Protein AF-A0AAW9EFD4-F1 (afdb_monomer_lite)

Structure (mmCIF, N/CA/C/O backbone):
data_AF-A0AAW9EFD4-F1
#
_entry.id   AF-A0AAW9EFD4-F1
#
loop_
_atom_site.group_PDB
_atom_site.id
_atom_site.type_symbol
_atom_site.label_atom_id
_atom_site.label_alt_id
_atom_site.label_comp_id
_atom_site.label_asym_id
_atom_site.label_entity_id
_atom_site.label_seq_id
_atom_site.pdbx_PDB_ins_code
_atom_site.Cartn_x
_atom_site.Cartn_y
_atom_site.Cartn_z
_atom_site.occupancy
_atom_site.B_iso_or_equiv
_atom_site.auth_seq_id
_atom_site.auth_comp_id
_atom_site.auth_asym_id
_atom_site.auth_atom_id
_atom_site.pdbx_PDB_model_num
ATOM 1 N N . LEU A 1 1 ? 30.533 7.485 -5.839 1.00 60.38 1 LEU A N 1
ATOM 2 C CA . LEU A 1 1 ? 29.450 7.489 -6.847 1.00 60.38 1 LEU A CA 1
ATOM 3 C C . LEU A 1 1 ? 28.938 6.074 -7.145 1.00 60.38 1 LEU A C 1
ATOM 5 O O . LEU A 1 1 ? 27.748 5.855 -6.997 1.00 60.38 1 LEU A O 1
ATOM 9 N N . TRP A 1 2 ? 29.806 5.096 -7.444 1.00 60.66 2 TRP A N 1
ATOM 10 C CA . TRP A 1 2 ? 29.409 3.694 -7.699 1.00 60.66 2 TRP A CA 1
ATOM 11 C C . TRP A 1 2 ? 28.636 3.023 -6.544 1.00 60.66 2 TRP A C 1
ATOM 13 O O . TRP A 1 2 ? 27.527 2.541 -6.738 1.00 60.66 2 TRP A O 1
ATOM 23 N N . ALA A 1 3 ? 29.136 3.122 -5.307 1.00 61.53 3 ALA A N 1
ATOM 24 C CA . ALA A 1 3 ? 28.468 2.551 -4.129 1.00 61.53 3 ALA A CA 1
ATOM 25 C C . ALA A 1 3 ? 27.069 3.144 -3.829 1.00 61.53 3 ALA A C 1
ATOM 27 O O . ALA A 1 3 ? 26.248 2.499 -3.183 1.00 61.53 3 ALA A O 1
ATOM 28 N N . GLN A 1 4 ? 26.775 4.370 -4.287 1.00 59.78 4 GLN A N 1
ATOM 29 C CA . GLN A 1 4 ? 25.441 4.974 -4.143 1.00 59.78 4 GLN A CA 1
ATOM 30 C C . GLN A 1 4 ? 24.451 4.424 -5.180 1.00 59.78 4 GLN A C 1
ATOM 32 O O . GLN A 1 4 ? 23.267 4.307 -4.873 1.00 59.78 4 GLN A O 1
ATOM 37 N N . LEU A 1 5 ? 24.931 4.057 -6.374 1.00 67.06 5 LEU A N 1
ATOM 38 C CA . LEU A 1 5 ? 24.120 3.442 -7.427 1.00 67.06 5 LEU A CA 1
ATOM 39 C C . LEU A 1 5 ? 23.748 1.996 -7.064 1.00 67.06 5 LEU A C 1
ATOM 41 O O . LEU A 1 5 ? 22.573 1.646 -7.113 1.00 67.06 5 LEU A O 1
ATOM 45 N N . GLU A 1 6 ? 24.702 1.201 -6.572 1.00 67.56 6 GLU A N 1
ATOM 46 C CA . GLU A 1 6 ? 24.430 -0.164 -6.082 1.00 67.56 6 GLU A CA 1
ATOM 47 C C . GLU A 1 6 ? 23.468 -0.167 -4.880 1.00 67.56 6 GLU A C 1
ATOM 49 O O . GLU A 1 6 ? 22.570 -1.007 -4.770 1.00 67.56 6 GLU A O 1
ATOM 54 N N . ALA A 1 7 ? 23.606 0.809 -3.975 1.00 76.25 7 ALA A N 1
ATOM 55 C CA . ALA A 1 7 ? 22.666 0.978 -2.872 1.00 76.25 7 ALA A CA 1
ATOM 56 C C . ALA A 1 7 ? 21.255 1.341 -3.366 1.00 76.25 7 ALA A C 1
ATOM 58 O O . ALA A 1 7 ? 20.275 0.846 -2.807 1.00 76.25 7 ALA A O 1
ATOM 59 N N . ALA A 1 8 ? 21.142 2.168 -4.411 1.00 78.56 8 ALA A N 1
ATOM 60 C CA . ALA A 1 8 ? 19.861 2.561 -4.989 1.00 78.56 8 ALA A CA 1
ATOM 61 C C . ALA A 1 8 ? 19.129 1.375 -5.637 1.00 78.56 8 ALA A C 1
ATOM 63 O O . ALA A 1 8 ? 17.935 1.196 -5.392 1.00 78.56 8 ALA A O 1
ATOM 64 N N . GLU A 1 9 ? 19.833 0.525 -6.390 1.00 80.19 9 GLU A N 1
ATOM 65 C CA . GLU A 1 9 ? 19.250 -0.682 -6.992 1.00 80.19 9 GLU A CA 1
ATOM 66 C C . GLU A 1 9 ? 18.740 -1.658 -5.931 1.00 80.19 9 GLU A C 1
ATOM 68 O O . GLU A 1 9 ? 17.589 -2.097 -5.994 1.00 80.19 9 GLU A O 1
ATOM 73 N N . ARG A 1 10 ? 19.552 -1.934 -4.903 1.00 84.19 10 ARG A N 1
ATOM 74 C CA . ARG A 1 10 ? 19.157 -2.813 -3.794 1.00 84.19 10 ARG A CA 1
ATOM 75 C C . ARG A 1 10 ? 17.924 -2.287 -3.058 1.00 84.19 10 ARG A C 1
ATOM 77 O O . ARG A 1 10 ? 17.012 -3.055 -2.759 1.00 84.19 10 ARG A O 1
ATOM 84 N N . ILE A 1 11 ? 17.875 -0.985 -2.771 1.00 84.75 11 ILE A N 1
ATOM 85 C CA . ILE A 1 11 ? 16.713 -0.355 -2.125 1.00 84.75 11 ILE A CA 1
ATOM 86 C C . ILE A 1 11 ? 15.476 -0.474 -3.020 1.00 84.75 11 ILE A C 1
ATOM 88 O O . ILE A 1 11 ? 14.393 -0.782 -2.524 1.00 84.75 11 ILE A O 1
ATOM 92 N N . ASN A 1 12 ? 15.617 -0.257 -4.328 1.00 84.19 12 ASN A N 1
ATOM 93 C CA . ASN A 1 12 ? 14.500 -0.352 -5.261 1.00 84.19 12 ASN A CA 1
ATOM 94 C C . ASN A 1 12 ? 13.954 -1.785 -5.360 1.00 84.19 12 ASN A C 1
ATOM 96 O O . ASN A 1 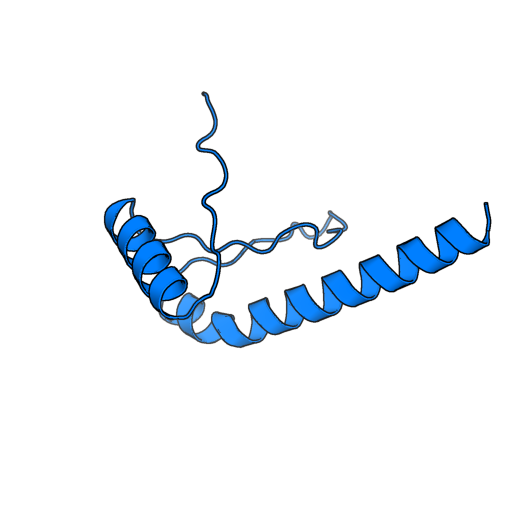12 ? 12.745 -1.987 -5.291 1.00 84.19 12 ASN A O 1
ATOM 100 N N . GLN A 1 13 ? 14.832 -2.790 -5.427 1.00 86.88 13 GLN A N 1
ATOM 101 C CA . GLN A 1 13 ? 14.432 -4.201 -5.404 1.00 86.88 13 GLN A CA 1
ATOM 102 C C . GLN A 1 13 ? 13.677 -4.561 -4.118 1.00 86.88 13 GLN A C 1
ATOM 104 O O . GLN A 1 13 ? 12.644 -5.225 -4.173 1.00 86.88 13 GLN A O 1
ATOM 109 N N . GLN A 1 14 ? 14.141 -4.076 -2.961 1.00 88.12 14 GLN A N 1
ATOM 110 C CA . GLN A 1 14 ? 13.442 -4.275 -1.687 1.00 88.12 14 GLN A CA 1
ATOM 111 C C . GLN A 1 14 ? 12.057 -3.613 -1.676 1.00 88.12 14 GLN A C 1
ATOM 113 O O . GLN A 1 14 ? 11.093 -4.219 -1.210 1.00 88.12 14 GLN A O 1
ATOM 118 N N . ARG A 1 15 ? 11.934 -2.395 -2.219 1.00 89.25 15 ARG A N 1
ATOM 119 C CA . ARG A 1 15 ? 10.640 -1.706 -2.350 1.00 89.25 15 ARG A CA 1
ATOM 120 C C . ARG A 1 15 ? 9.682 -2.475 -3.252 1.00 89.25 15 ARG A C 1
ATOM 122 O O . ARG A 1 15 ? 8.531 -2.656 -2.872 1.00 89.25 15 ARG A O 1
ATOM 129 N N . LEU A 1 16 ? 10.157 -2.963 -4.397 1.00 89.19 16 LEU A N 1
ATOM 130 C CA . LEU A 1 16 ? 9.362 -3.768 -5.327 1.00 89.19 16 LEU A CA 1
ATOM 131 C C . LEU A 1 16 ? 8.872 -5.068 -4.681 1.00 89.19 16 LEU A C 1
ATOM 133 O O . LEU A 1 16 ? 7.696 -5.398 -4.807 1.00 89.19 16 LEU A O 1
ATOM 137 N N . ALA A 1 17 ? 9.736 -5.767 -3.942 1.00 91.69 17 ALA A N 1
ATOM 138 C CA . ALA A 1 17 ? 9.353 -6.985 -3.232 1.00 91.69 17 ALA A CA 1
ATOM 139 C C . ALA A 1 17 ? 8.274 -6.715 -2.169 1.00 91.69 17 ALA A C 1
ATOM 141 O O . ALA A 1 17 ? 7.270 -7.419 -2.112 1.00 91.69 17 ALA A O 1
ATOM 142 N N . LEU A 1 18 ? 8.435 -5.661 -1.359 1.00 93.06 18 LEU A N 1
ATOM 143 C CA . LEU A 1 18 ? 7.421 -5.263 -0.378 1.00 93.06 18 LEU A CA 1
ATOM 144 C C . LEU A 1 18 ? 6.106 -4.859 -1.048 1.00 93.06 18 LEU A C 1
ATOM 146 O O . LEU A 1 18 ? 5.037 -5.248 -0.583 1.00 93.06 18 LEU A O 1
ATOM 150 N N . TRP A 1 19 ? 6.181 -4.107 -2.143 1.00 93.31 19 TRP A N 1
ATOM 151 C CA . TRP A 1 19 ? 5.013 -3.702 -2.916 1.00 93.31 19 TRP A CA 1
ATOM 152 C C . TRP A 1 19 ? 4.246 -4.920 -3.437 1.00 93.31 19 TRP A C 1
ATOM 154 O O . TRP A 1 19 ? 3.030 -4.986 -3.266 1.00 93.31 19 TRP A O 1
ATOM 164 N N . GLN A 1 20 ? 4.951 -5.913 -3.989 1.00 93.12 20 GLN A N 1
ATOM 165 C CA . GLN A 1 20 ? 4.339 -7.148 -4.477 1.00 93.12 20 GLN A CA 1
ATOM 166 C C . GLN A 1 20 ? 3.706 -7.951 -3.335 1.00 93.12 20 GLN A C 1
ATOM 168 O O . GLN A 1 20 ? 2.570 -8.396 -3.465 1.00 93.12 20 GLN A O 1
ATOM 173 N N . ASN A 1 21 ? 4.379 -8.047 -2.184 1.00 95.75 21 ASN A N 1
ATOM 174 C CA . ASN A 1 21 ? 3.832 -8.722 -1.006 1.00 95.75 21 ASN A CA 1
ATOM 175 C C . ASN A 1 21 ? 2.503 -8.097 -0.550 1.00 95.75 21 ASN A C 1
ATOM 177 O O . ASN A 1 21 ? 1.547 -8.820 -0.272 1.00 95.75 21 ASN A O 1
ATOM 181 N N . TYR A 1 22 ? 2.422 -6.762 -0.491 1.00 95.62 22 TYR A N 1
ATOM 182 C CA . TYR A 1 22 ? 1.168 -6.069 -0.180 1.00 95.62 22 TYR A CA 1
ATOM 183 C C . TYR A 1 22 ? 0.105 -6.301 -1.253 1.00 95.62 22 TYR A C 1
ATOM 185 O O . TYR A 1 22 ? -1.056 -6.534 -0.914 1.00 95.62 22 TYR A O 1
ATOM 193 N N . TYR A 1 23 ? 0.489 -6.256 -2.532 1.00 95.25 23 TYR A N 1
ATOM 194 C CA . TYR A 1 23 ? -0.426 -6.503 -3.641 1.00 95.25 23 TYR A CA 1
ATOM 195 C C . TYR A 1 23 ? -1.066 -7.889 -3.526 1.00 95.25 23 TYR A C 1
ATOM 197 O O . TYR A 1 23 ? -2.290 -7.999 -3.506 1.00 95.25 23 TYR A O 1
ATOM 205 N N . ASP A 1 24 ? -0.252 -8.931 -3.367 1.00 96.69 24 ASP A N 1
ATOM 206 C CA . ASP A 1 24 ? -0.715 -10.317 -3.298 1.00 96.69 24 ASP A CA 1
ATOM 207 C C . ASP A 1 24 ? -1.572 -10.575 -2.055 1.00 96.69 24 ASP A C 1
ATOM 209 O O . ASP A 1 24 ? -2.624 -11.213 -2.148 1.00 96.69 24 ASP A O 1
ATOM 213 N N . ALA A 1 25 ? -1.175 -10.027 -0.902 1.00 97.50 25 ALA A N 1
ATOM 214 C CA . ALA A 1 25 ? -1.917 -10.176 0.349 1.00 97.50 25 ALA A CA 1
ATOM 215 C C . ALA A 1 25 ? -3.300 -9.501 0.308 1.00 97.50 25 ALA A C 1
ATOM 217 O O . ALA A 1 25 ? -4.250 -9.991 0.920 1.00 97.50 25 ALA A O 1
ATOM 218 N N . LEU A 1 26 ? -3.430 -8.381 -0.410 1.00 97.00 26 LEU A N 1
ATOM 219 C CA . LEU A 1 26 ? -4.658 -7.583 -0.461 1.00 97.00 26 LEU A CA 1
ATOM 220 C C . LEU A 1 26 ? -5.526 -7.874 -1.697 1.00 97.00 26 LEU A C 1
ATOM 222 O O . LEU A 1 26 ? -6.705 -7.510 -1.720 1.00 97.00 26 LEU A O 1
ATOM 226 N N . LEU A 1 27 ? -4.998 -8.580 -2.702 1.00 97.12 27 LEU A N 1
ATOM 227 C CA . LEU A 1 27 ? -5.720 -8.964 -3.919 1.00 97.12 27 LEU A CA 1
ATOM 228 C C . LEU A 1 27 ? -7.053 -9.693 -3.658 1.00 97.12 27 LEU A C 1
ATOM 230 O O . LEU A 1 27 ? -8.023 -9.391 -4.360 1.00 97.12 27 LEU A O 1
ATOM 234 N N . PRO A 1 28 ? -7.183 -10.596 -2.663 1.00 97.94 28 PRO A N 1
ATOM 235 C CA . PRO A 1 28 ? -8.470 -11.215 -2.348 1.00 97.94 28 PRO A CA 1
ATOM 236 C C . PRO A 1 28 ? -9.550 -10.201 -1.944 1.00 97.94 28 PRO A C 1
ATOM 238 O O . PRO A 1 28 ? -10.704 -10.342 -2.347 1.00 97.94 28 PRO A O 1
ATOM 241 N N . LEU A 1 29 ? -9.185 -9.149 -1.201 1.00 96.69 29 LEU A N 1
ATOM 242 C CA . LEU A 1 29 ? -10.115 -8.088 -0.794 1.00 96.69 29 LEU A CA 1
ATOM 243 C C . LEU A 1 29 ? -10.574 -7.256 -1.992 1.00 96.69 29 LEU A C 1
ATOM 245 O O . LEU A 1 29 ? -11.751 -6.900 -2.086 1.00 96.69 29 LEU A O 1
ATOM 249 N N . ALA A 1 30 ? -9.659 -6.987 -2.922 1.00 96.50 30 ALA A N 1
ATOM 250 C CA . ALA A 1 30 ? -9.972 -6.272 -4.151 1.00 96.50 30 ALA A CA 1
ATOM 251 C C . ALA A 1 30 ? -10.887 -7.085 -5.073 1.00 96.50 30 ALA A C 1
ATOM 253 O O . ALA A 1 30 ? -11.887 -6.570 -5.566 1.00 96.50 30 ALA A O 1
ATOM 254 N N . ARG A 1 31 ? -10.620 -8.389 -5.226 1.00 96.44 31 ARG A N 1
ATOM 255 C CA . ARG A 1 31 ? -11.500 -9.316 -5.963 1.00 96.44 31 ARG A CA 1
ATOM 256 C C . ARG A 1 31 ? -12.896 -9.419 -5.345 1.00 96.44 31 ARG A C 1
ATOM 258 O O . ARG A 1 31 ? -13.862 -9.627 -6.067 1.00 96.44 31 ARG A O 1
ATOM 265 N N . ALA A 1 32 ? -13.005 -9.241 -4.029 1.00 96.94 32 ALA A N 1
ATOM 266 C CA . ALA A 1 32 ? -14.278 -9.171 -3.315 1.00 96.94 32 ALA A CA 1
ATOM 267 C C . ALA A 1 32 ? -14.954 -7.782 -3.374 1.00 96.94 32 ALA A C 1
ATOM 269 O O . ALA A 1 32 ? -15.978 -7.584 -2.718 1.00 96.94 32 ALA A O 1
ATOM 270 N N . GLY A 1 33 ? -14.388 -6.810 -4.101 1.00 94.69 33 GLY A N 1
ATOM 271 C CA . GLY A 1 33 ? -14.939 -5.459 -4.251 1.00 94.69 33 GLY A CA 1
ATOM 272 C C . GLY A 1 33 ? -14.893 -4.610 -2.977 1.00 94.69 33 GLY A C 1
ATOM 273 O O . GLY A 1 33 ? -15.678 -3.676 -2.834 1.00 94.69 33 GLY A O 1
ATOM 274 N N . ARG A 1 34 ? -14.025 -4.949 -2.012 1.00 94.56 34 ARG A N 1
ATOM 275 C CA . ARG A 1 34 ? -13.928 -4.234 -0.725 1.00 94.56 34 ARG A CA 1
ATOM 276 C C . ARG A 1 34 ? -13.014 -3.014 -0.786 1.00 94.56 34 ARG A C 1
ATOM 278 O O . ARG A 1 34 ? -13.246 -2.056 -0.056 1.00 94.56 34 ARG A O 1
ATOM 285 N N . ILE A 1 35 ? -11.983 -3.078 -1.623 1.00 96.25 35 ILE A N 1
ATOM 286 C CA . ILE A 1 35 ? -10.963 -2.043 -1.825 1.00 96.25 35 ILE A CA 1
ATOM 287 C C . ILE A 1 35 ? -10.546 -2.028 -3.299 1.00 96.25 35 ILE A C 1
ATOM 289 O O . ILE A 1 35 ? -10.731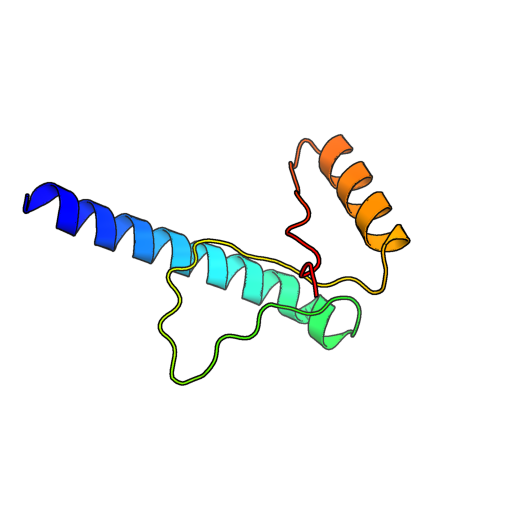 -3.025 -3.996 1.00 96.25 35 ILE A O 1
ATOM 293 N N . GLU A 1 36 ? -9.905 -0.956 -3.754 1.00 95.12 36 GLU A N 1
ATOM 294 C CA . GLU A 1 36 ? -9.153 -0.967 -5.016 1.00 95.12 36 GLU A CA 1
ATOM 295 C C . GLU A 1 36 ? -7.648 -0.931 -4.736 1.00 95.12 36 GLU A C 1
ATOM 297 O O . GLU A 1 36 ? -7.188 -0.204 -3.849 1.00 95.12 36 GLU A O 1
ATOM 302 N N . LEU A 1 37 ? -6.882 -1.699 -5.511 1.00 94.88 37 LEU A N 1
ATOM 303 C CA . LEU A 1 37 ? -5.419 -1.716 -5.456 1.00 94.88 37 LEU A CA 1
ATOM 304 C C . LEU A 1 37 ? -4.804 -0.736 -6.465 1.00 94.88 37 LEU A C 1
ATOM 306 O O . LEU A 1 37 ? -5.472 -0.339 -7.426 1.00 94.88 37 LEU A O 1
ATOM 310 N N . PRO A 1 38 ? -3.523 -0.360 -6.296 1.00 90.69 38 PRO A N 1
ATOM 311 C CA . PRO A 1 38 ? -2.825 0.455 -7.276 1.00 90.69 38 PRO A CA 1
ATOM 312 C C . PRO A 1 38 ? -2.775 -0.250 -8.631 1.00 90.69 38 PRO A C 1
ATOM 314 O O . PRO A 1 38 ? -2.513 -1.450 -8.714 1.00 90.69 38 PRO A O 1
ATOM 317 N N . THR A 1 39 ? -2.990 0.512 -9.702 1.00 85.56 39 THR A N 1
ATOM 318 C CA . THR A 1 39 ? -2.799 0.032 -11.075 1.00 85.56 39 THR A CA 1
ATOM 319 C C . THR A 1 39 ? -1.464 0.541 -11.599 1.00 85.56 39 THR A C 1
ATOM 321 O O . THR A 1 39 ? -1.196 1.741 -11.542 1.00 85.56 39 THR A O 1
ATOM 324 N N . VAL A 1 40 ? -0.637 -0.368 -12.112 1.00 81.50 40 VAL A N 1
ATOM 325 C CA . VAL A 1 40 ? 0.645 -0.048 -12.750 1.00 81.50 40 VAL A CA 1
ATOM 3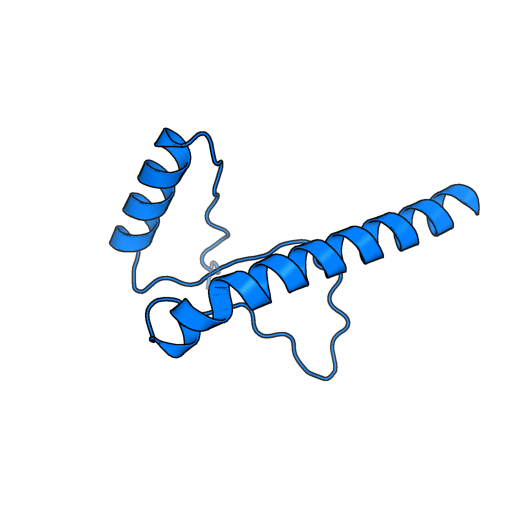26 C C . VAL A 1 40 ? 0.440 -0.144 -14.262 1.00 81.50 40 VAL A C 1
ATOM 328 O O . VAL A 1 40 ? 0.103 -1.228 -14.743 1.00 81.50 40 VAL A O 1
ATOM 331 N N . PRO A 1 41 ? 0.577 0.957 -15.022 1.00 79.31 41 PRO A N 1
ATOM 332 C CA . PRO A 1 41 ? 0.494 0.910 -16.479 1.00 79.31 41 PRO A CA 1
ATOM 333 C C . PRO A 1 41 ? 1.566 -0.017 -17.061 1.00 79.31 41 PRO A C 1
ATOM 335 O O . PRO A 1 41 ? 2.696 -0.018 -16.576 1.00 79.31 41 PRO A O 1
ATOM 338 N N . ALA A 1 42 ? 1.230 -0.758 -18.121 1.00 71.38 42 ALA A N 1
ATOM 339 C CA . ALA A 1 42 ? 2.142 -1.718 -18.755 1.00 71.38 42 ALA A CA 1
ATOM 340 C C . ALA A 1 42 ? 3.465 -1.081 -19.226 1.00 71.38 42 ALA A C 1
ATOM 342 O O . ALA A 1 42 ? 4.507 -1.728 -19.186 1.00 71.38 42 ALA A O 1
ATOM 343 N N . ASP A 1 43 ? 3.424 0.204 -19.591 1.00 71.62 43 ASP A N 1
ATOM 344 C CA . ASP A 1 43 ? 4.559 0.936 -20.159 1.00 71.62 43 ASP A CA 1
ATOM 345 C C . ASP A 1 43 ? 5.332 1.771 -19.119 1.00 71.62 43 ASP A C 1
ATOM 347 O O . ASP A 1 43 ? 6.155 2.612 -19.482 1.00 71.62 43 ASP A O 1
ATOM 351 N N . CYS A 1 44 ? 5.069 1.585 -17.818 1.00 73.56 44 CYS A N 1
ATOM 352 C CA . CYS A 1 44 ? 5.673 2.394 -16.759 1.00 73.56 44 CYS A CA 1
ATOM 353 C C . CYS A 1 44 ? 6.435 1.543 -15.734 1.00 73.56 44 CYS A C 1
ATOM 355 O O . CYS A 1 44 ? 5.872 0.681 -15.059 1.00 73.56 44 CYS A O 1
ATOM 357 N N . GLY A 1 45 ? 7.728 1.832 -15.565 1.00 63.81 45 GLY A N 1
ATOM 358 C CA . GLY A 1 45 ? 8.532 1.274 -14.481 1.00 63.81 45 GLY A CA 1
ATOM 359 C C . GLY A 1 45 ? 8.188 1.950 -13.155 1.00 63.81 45 GLY A C 1
ATOM 360 O O . GLY A 1 45 ? 8.553 3.103 -12.931 1.00 63.81 45 GLY A O 1
ATOM 361 N N . GLN A 1 46 ? 7.501 1.243 -12.257 1.00 72.81 46 GLN A N 1
ATOM 362 C CA . GLN A 1 46 ? 7.264 1.743 -10.903 1.00 72.81 46 GLN A CA 1
ATOM 363 C C . GLN A 1 46 ? 8.521 1.609 -10.032 1.00 72.81 46 GLN A C 1
ATOM 365 O O . GLN A 1 46 ? 9.178 0.573 -10.015 1.00 72.81 46 GLN A O 1
ATOM 370 N N . ASN A 1 47 ? 8.830 2.641 -9.249 1.00 73.75 47 ASN A N 1
ATOM 371 C CA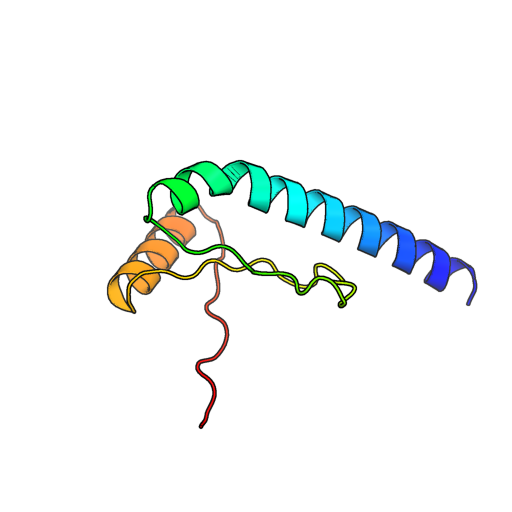 . ASN A 1 47 ? 9.904 2.610 -8.245 1.00 73.75 47 ASN A CA 1
ATOM 372 C C . ASN A 1 47 ? 9.417 2.143 -6.858 1.00 73.75 47 ASN A C 1
ATOM 374 O O . ASN A 1 47 ? 10.144 2.259 -5.869 1.00 73.75 47 ASN A O 1
ATOM 378 N N . ALA A 1 48 ? 8.153 1.701 -6.769 1.00 79.75 48 ALA A N 1
ATOM 379 C CA . ALA A 1 48 ? 7.491 1.297 -5.532 1.00 79.75 48 ALA A CA 1
ATOM 380 C C . ALA A 1 48 ? 7.703 2.299 -4.375 1.00 79.75 48 ALA A C 1
ATOM 382 O O . ALA A 1 48 ? 7.883 1.921 -3.215 1.00 79.75 48 ALA A O 1
ATOM 383 N N . HIS A 1 49 ? 7.712 3.604 -4.681 1.00 80.12 49 HIS A N 1
ATOM 384 C CA . HIS A 1 49 ? 7.882 4.640 -3.665 1.00 80.12 49 HIS A CA 1
ATOM 385 C C . HIS A 1 49 ? 6.775 4.580 -2.604 1.00 80.12 49 HIS A C 1
ATOM 387 O O . HIS A 1 49 ? 7.058 4.751 -1.418 1.00 80.12 49 HIS A O 1
ATOM 393 N N . MET A 1 50 ? 5.544 4.285 -3.035 1.00 84.94 50 MET A N 1
ATOM 394 C CA . MET A 1 50 ? 4.365 4.155 -2.188 1.00 84.94 50 MET A CA 1
ATOM 395 C C . MET A 1 50 ? 3.485 2.980 -2.619 1.00 84.94 50 MET A C 1
ATOM 397 O O . MET A 1 50 ? 3.402 2.643 -3.800 1.00 84.94 50 MET A O 1
ATOM 401 N N . PHE A 1 51 ? 2.767 2.424 -1.646 1.00 90.31 51 PHE A N 1
ATOM 402 C CA . PHE A 1 51 ? 1.629 1.535 -1.852 1.00 90.31 51 PHE A CA 1
ATOM 403 C C . PHE A 1 51 ? 0.386 2.228 -1.288 1.00 90.31 51 PHE A C 1
ATOM 405 O O . PHE A 1 51 ? 0.440 2.792 -0.196 1.00 90.31 51 PHE A O 1
ATOM 412 N N . TYR A 1 52 ? -0.721 2.215 -2.025 1.00 92.38 52 TYR A N 1
ATOM 413 C CA . TYR A 1 52 ? -1.982 2.809 -1.584 1.00 92.38 52 TYR A CA 1
ATOM 414 C C . TYR A 1 52 ? -3.134 1.837 -1.816 1.00 92.38 52 TYR A C 1
ATOM 416 O O . TYR A 1 52 ? -3.031 0.921 -2.619 1.00 92.38 52 TYR A O 1
ATOM 424 N N . ILE A 1 53 ? -4.249 2.056 -1.133 1.00 94.31 53 ILE A N 1
ATOM 425 C CA . ILE A 1 53 ? -5.524 1.413 -1.449 1.00 94.31 53 ILE A CA 1
ATOM 426 C C . ILE A 1 53 ? -6.577 2.504 -1.571 1.00 94.31 53 ILE A C 1
ATOM 428 O O . ILE A 1 53 ? -6.479 3.531 -0.894 1.00 94.31 53 ILE A O 1
ATOM 432 N N . LYS A 1 54 ? -7.577 2.301 -2.425 1.00 93.38 54 LYS A N 1
ATOM 433 C CA . LYS A 1 54 ? -8.758 3.167 -2.440 1.00 93.38 54 LYS A CA 1
ATOM 434 C C . LYS A 1 54 ? -9.885 2.489 -1.683 1.00 93.38 54 LYS A C 1
ATOM 436 O O . LYS A 1 54 ? -10.094 1.281 -1.795 1.00 93.38 54 LYS A O 1
ATOM 441 N N . LEU A 1 55 ? -10.579 3.296 -0.897 1.00 94.38 55 LEU A N 1
ATOM 442 C CA . LEU A 1 55 ? -11.749 2.910 -0.123 1.00 94.38 55 LEU A CA 1
ATOM 443 C C . LEU A 1 55 ? -12.974 3.591 -0.726 1.00 94.38 55 LEU A C 1
ATOM 445 O O . LEU A 1 55 ? -12.837 4.498 -1.546 1.00 94.38 55 LEU A O 1
ATOM 449 N N . ARG A 1 56 ? -14.159 3.155 -0.302 1.00 92.44 56 ARG A N 1
ATOM 450 C CA . ARG A 1 56 ? -15.432 3.623 -0.862 1.00 92.44 56 ARG A CA 1
ATOM 451 C C . ARG A 1 56 ? -15.628 5.128 -0.680 1.00 92.44 56 ARG A C 1
ATOM 453 O O . ARG A 1 56 ? -16.074 5.800 -1.603 1.00 92.44 56 ARG A O 1
ATOM 460 N N . ASP A 1 57 ? -15.276 5.649 0.494 1.00 91.50 57 ASP A N 1
ATOM 461 C CA . ASP A 1 57 ? -15.514 7.041 0.863 1.00 91.50 57 ASP A CA 1
ATOM 462 C C . ASP A 1 57 ? -14.582 7.536 1.991 1.00 91.50 57 ASP A C 1
ATOM 464 O O . ASP A 1 57 ? -13.661 6.853 2.459 1.00 91.50 57 ASP A O 1
ATOM 468 N N . ILE A 1 58 ? -14.808 8.786 2.403 1.00 92.06 58 ILE A N 1
ATOM 469 C CA . ILE A 1 58 ? -14.066 9.465 3.467 1.00 92.06 58 ILE A CA 1
ATOM 470 C C . ILE A 1 58 ? -14.305 8.856 4.853 1.00 92.06 58 ILE A C 1
ATOM 472 O O . ILE A 1 58 ? -13.401 8.907 5.695 1.00 92.06 58 ILE A O 1
ATOM 476 N N . GLU A 1 59 ? -15.486 8.295 5.103 1.00 94.50 59 GLU A N 1
ATOM 477 C CA . GLU A 1 59 ? -15.851 7.734 6.400 1.00 94.50 59 GLU A CA 1
ATOM 478 C C . GLU A 1 59 ? -15.087 6.430 6.626 1.00 94.50 59 GLU A C 1
ATOM 480 O O . GLU A 1 59 ? -14.369 6.301 7.621 1.00 94.50 59 GLU A O 1
ATOM 485 N N . ASP A 1 60 ? -15.129 5.524 5.648 1.00 93.94 60 ASP A N 1
ATOM 486 C CA . ASP A 1 60 ? -14.355 4.283 5.645 1.00 93.94 60 ASP A CA 1
ATOM 487 C C . ASP A 1 60 ? -12.860 4.552 5.822 1.00 93.94 60 ASP A C 1
ATOM 489 O O . ASP A 1 60 ? -12.191 3.895 6.622 1.00 93.94 60 ASP A O 1
ATOM 493 N N . ARG A 1 61 ? -12.329 5.555 5.115 1.00 94.44 61 ARG A N 1
ATOM 494 C CA . ARG A 1 61 ? -10.923 5.954 5.242 1.00 94.44 61 ARG A CA 1
ATOM 495 C C . ARG A 1 61 ? -10.580 6.423 6.645 1.00 94.44 61 ARG A C 1
ATOM 497 O O . ARG A 1 61 ? -9.565 6.005 7.196 1.00 94.44 61 ARG A O 1
ATOM 504 N N . SER A 1 62 ? -11.402 7.296 7.212 1.00 94.44 62 SER A N 1
ATOM 505 C CA . SER A 1 62 ? -11.157 7.855 8.543 1.00 94.44 62 SER A CA 1
ATOM 506 C C . SER A 1 62 ? -11.207 6.761 9.609 1.00 94.44 62 SER A C 1
ATOM 508 O O . SER A 1 62 ? -10.332 6.702 10.472 1.00 94.44 62 SER A O 1
ATOM 510 N N . ARG A 1 63 ? -12.172 5.841 9.494 1.00 96.06 63 ARG A N 1
ATOM 511 C CA . ARG A 1 63 ? -12.300 4.678 10.377 1.00 96.06 63 ARG A CA 1
ATOM 512 C C . ARG A 1 63 ? -11.119 3.723 10.253 1.00 96.06 63 ARG A C 1
ATOM 514 O O . ARG A 1 63 ? -10.594 3.294 11.276 1.00 96.06 63 ARG A O 1
ATOM 521 N N . LEU A 1 64 ? -10.671 3.423 9.032 1.00 95.44 64 LEU A N 1
ATOM 522 C CA . LEU A 1 64 ? -9.512 2.557 8.822 1.00 95.44 64 LEU A CA 1
ATOM 523 C C . LEU A 1 64 ? -8.241 3.169 9.423 1.00 95.44 64 LEU A C 1
ATOM 525 O O . LEU A 1 64 ? -7.502 2.470 10.104 1.00 95.44 64 LEU A O 1
ATOM 529 N N . ILE A 1 65 ? -7.997 4.466 9.212 1.00 94.88 65 ILE A N 1
ATOM 530 C CA . ILE A 1 65 ? -6.828 5.156 9.779 1.00 94.88 65 ILE A CA 1
ATOM 531 C C . ILE A 1 65 ? -6.864 5.125 11.311 1.00 94.88 65 ILE A C 1
ATOM 533 O O . ILE A 1 65 ? -5.837 4.860 11.933 1.00 94.88 65 ILE A O 1
ATOM 537 N N . ALA A 1 66 ? -8.026 5.375 11.922 1.00 96.44 66 ALA A N 1
ATOM 538 C CA . ALA A 1 66 ? -8.174 5.315 13.374 1.00 96.44 66 ALA A CA 1
ATOM 539 C C . ALA A 1 66 ? -7.885 3.905 13.912 1.00 96.44 66 ALA A C 1
ATOM 541 O O . ALA A 1 66 ? -7.083 3.754 14.828 1.00 96.44 66 ALA A O 1
ATOM 542 N N . TRP A 1 67 ? -8.460 2.880 13.282 1.00 97.44 67 TRP A N 1
ATOM 543 C CA . TRP A 1 67 ? -8.247 1.487 13.667 1.00 97.44 67 TRP A CA 1
ATOM 544 C C . TRP A 1 67 ? -6.786 1.039 13.502 1.00 97.44 67 TRP A C 1
ATOM 546 O O . TRP A 1 67 ? -6.222 0.412 14.393 1.00 97.44 67 TRP A O 1
ATOM 556 N N . LEU A 1 68 ? -6.130 1.411 12.398 1.00 96.44 68 LEU A N 1
ATOM 557 C CA . LEU A 1 68 ? -4.708 1.121 12.195 1.00 96.44 68 LEU A CA 1
ATOM 558 C C . LEU A 1 68 ? -3.835 1.830 13.234 1.00 96.44 68 LEU A C 1
ATOM 560 O O . LEU A 1 68 ? -2.892 1.234 13.747 1.00 96.44 68 LEU A O 1
ATOM 564 N N . LYS A 1 69 ? -4.182 3.068 13.602 1.00 96.06 69 LYS A N 1
ATOM 565 C CA . LYS A 1 69 ? -3.482 3.816 14.648 1.00 96.06 69 LYS A CA 1
ATOM 566 C C . LYS A 1 69 ? -3.579 3.129 16.013 1.00 96.06 69 LYS A C 1
ATOM 568 O O . LYS A 1 69 ? -2.590 3.127 16.738 1.00 96.06 69 LYS A O 1
ATOM 573 N N . GLU A 1 70 ? -4.728 2.548 16.359 1.00 97.25 70 GLU A N 1
ATOM 574 C CA . GLU A 1 70 ? -4.893 1.748 17.587 1.00 97.25 70 GLU A CA 1
ATOM 575 C C . GLU A 1 70 ? -3.985 0.510 17.598 1.00 97.25 70 GLU A C 1
ATOM 577 O O . GLU A 1 70 ? -3.528 0.096 18.659 1.00 97.25 70 GLU A O 1
ATOM 582 N N . ALA A 1 71 ? -3.674 -0.037 16.421 1.00 96.88 71 ALA A N 1
ATOM 583 C CA . ALA A 1 71 ? -2.716 -1.124 16.233 1.00 96.88 71 ALA A CA 1
ATOM 584 C C . ALA A 1 71 ? -1.262 -0.642 16.027 1.00 96.88 71 ALA A C 1
ATOM 586 O O . ALA A 1 71 ? -0.420 -1.420 15.587 1.00 96.88 71 ALA A O 1
ATOM 587 N N . GLU A 1 72 ? -0.969 0.636 16.294 1.00 96.56 72 GLU A N 1
ATOM 588 C CA . GLU A 1 72 ? 0.345 1.273 16.097 1.00 96.56 72 GLU A CA 1
ATOM 589 C C . GLU A 1 72 ? 0.852 1.265 14.638 1.00 96.56 72 GLU A C 1
ATOM 591 O O . GLU A 1 72 ? 2.038 1.451 14.362 1.00 96.56 72 GLU A O 1
ATOM 596 N N . ILE A 1 73 ? -0.059 1.122 13.672 1.00 95.38 73 ILE A N 1
ATOM 597 C CA . ILE A 1 73 ? 0.227 1.187 12.237 1.00 95.38 73 ILE A CA 1
ATOM 598 C C . ILE A 1 73 ? -0.120 2.588 11.725 1.00 95.38 73 ILE A C 1
ATOM 600 O O . ILE A 1 73 ? -1.285 2.973 11.611 1.00 95.38 73 ILE A O 1
ATOM 604 N N . LEU A 1 74 ? 0.904 3.368 11.371 1.00 92.94 74 LEU A N 1
ATOM 605 C CA . LEU A 1 74 ? 0.705 4.692 10.786 1.00 92.94 74 LEU A CA 1
ATOM 606 C C . LEU A 1 74 ? 0.308 4.584 9.307 1.00 92.94 74 LEU A C 1
ATOM 608 O O . LEU A 1 74 ? 1.136 4.272 8.453 1.00 92.94 74 L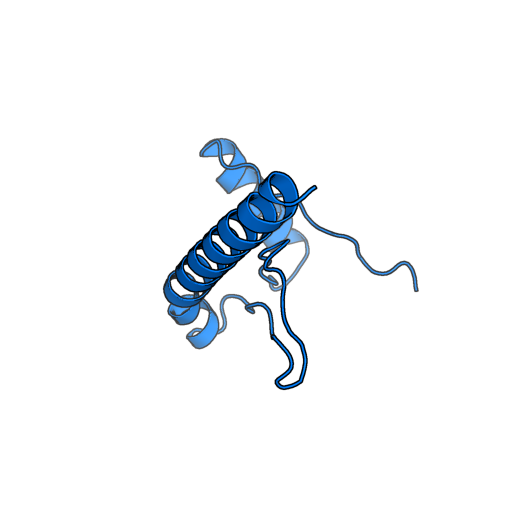EU A O 1
ATOM 612 N N . ALA A 1 75 ? -0.944 4.923 9.000 1.00 91.88 75 ALA A N 1
ATOM 613 C CA . ALA A 1 75 ? -1.436 5.097 7.637 1.00 91.88 75 ALA A CA 1
ATOM 614 C C . ALA A 1 75 ? -1.791 6.567 7.378 1.00 91.88 75 ALA A C 1
ATOM 616 O O . ALA A 1 75 ? -2.507 7.196 8.157 1.00 91.88 75 ALA A O 1
ATOM 617 N N . VAL A 1 76 ? -1.300 7.112 6.264 1.00 87.62 76 VAL A N 1
ATOM 618 C CA . VAL A 1 76 ? -1.573 8.491 5.836 1.00 87.62 76 VAL A CA 1
ATOM 619 C C . VAL A 1 76 ? -2.459 8.490 4.596 1.00 87.62 76 VAL A C 1
ATOM 621 O O . VAL A 1 76 ? -2.344 7.613 3.742 1.00 87.62 76 VAL A O 1
ATOM 624 N N . PHE A 1 77 ? -3.330 9.488 4.466 1.00 84.69 77 PHE A N 1
ATOM 625 C CA . PHE A 1 77 ? -4.014 9.742 3.200 1.00 84.69 77 PHE A CA 1
ATOM 626 C C . PHE A 1 77 ? -3.122 10.631 2.322 1.00 84.69 77 PHE A C 1
ATOM 628 O O . PHE A 1 77 ? -2.506 11.570 2.822 1.00 84.69 77 PHE A O 1
ATOM 635 N N . HIS A 1 78 ? -3.033 10.333 1.025 1.00 75.31 78 HIS A N 1
ATOM 636 C CA . HIS A 1 78 ? -2.335 11.179 0.053 1.00 75.31 78 HIS A CA 1
ATOM 637 C C . HIS A 1 78 ? -3.346 11.930 -0.821 1.00 75.31 78 HIS A C 1
ATOM 639 O O . HIS A 1 78 ? -4.376 11.367 -1.179 1.00 75.31 78 HIS A O 1
ATOM 645 N N . TYR A 1 79 ? -3.034 13.208 -1.068 1.00 67.56 79 TYR A N 1
ATOM 646 C CA . TYR A 1 79 ? -3.822 14.287 -1.683 1.00 67.56 79 TYR A CA 1
ATOM 647 C C . TYR A 1 79 ? -5.060 13.917 -2.521 1.00 67.56 79 TYR A C 1
ATOM 649 O O . TYR A 1 79 ? -5.019 13.082 -3.419 1.00 67.56 79 TYR A O 1
ATOM 657 N N . ILE A 1 80 ? -6.128 14.692 -2.305 1.00 58.16 80 ILE A N 1
ATOM 658 C CA . ILE A 1 80 ? -7.154 14.965 -3.318 1.00 58.16 80 ILE A CA 1
ATOM 659 C C . ILE A 1 80 ? -6.509 15.959 -4.305 1.00 58.16 80 ILE A C 1
ATOM 661 O O . ILE A 1 80 ? -5.971 16.966 -3.831 1.00 58.16 80 ILE A O 1
ATOM 665 N N . PRO A 1 81 ? -6.487 15.698 -5.627 1.00 50.62 81 PRO A N 1
ATOM 666 C CA . PRO A 1 81 ? -5.999 16.666 -6.608 1.00 50.62 81 PRO A CA 1
ATOM 667 C C . PRO A 1 81 ? -6.701 18.007 -6.400 1.00 50.62 81 PRO A C 1
ATOM 669 O O . PRO A 1 81 ? -7.905 18.037 -6.152 1.00 50.62 81 PRO A O 1
ATOM 672 N N . LEU A 1 82 ? -5.950 19.108 -6.455 1.00 50.53 82 LEU A N 1
ATOM 673 C CA . LEU A 1 82 ? -6.528 20.424 -6.192 1.00 50.53 82 LEU A CA 1
ATOM 674 C C . LEU A 1 82 ? -7.543 20.857 -7.258 1.00 50.53 82 LEU A C 1
ATOM 676 O O . LEU A 1 82 ? -8.373 21.698 -6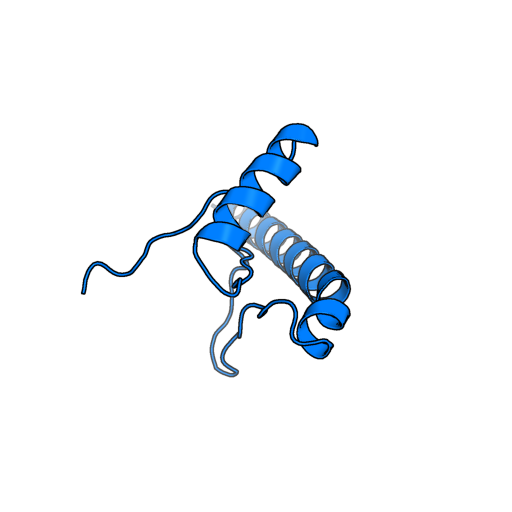.933 1.00 50.53 82 LEU A O 1
ATOM 680 N N . HIS A 1 83 ? -7.542 20.271 -8.461 1.00 49.00 83 HIS A N 1
ATOM 681 C CA . HIS A 1 83 ? -8.484 20.559 -9.548 1.00 49.00 83 HIS A CA 1
ATOM 682 C C . HIS A 1 83 ? -8.667 19.335 -10.449 1.00 49.00 83 HIS A C 1
ATOM 684 O O . HIS A 1 83 ? -7.665 18.603 -10.632 1.00 49.00 83 HIS A O 1
#

Sequence (83 aa):
LWAQLEAAERINQQRLALWQNYYDALLPLARAGRIELPTVPADCGQNAHMFYIKLRDIEDRSRLIAWLKEAEILAVFHYIPLH

Organism: Klebsiella aerogenes (NCBI:txid548)

Foldseek 3Di:
DVVVVVVLVVVLVVLVVVLVVVCVVCVVCVVVVQKAWDDDDPPDDDSSPDTDIHGPDPVVVVVVQVVCVVVVHHDDDDDDPPD

Secondary structure (DSSP, 8-state):
-HHHHHHHHHHHHHHHHHHHHHHHHHHHHHHTTS-BPPPPPTT----------B-SSHHHHHHHHHHHHHTT-----------

pLDDT: mean 85.77, std 12.99, range [49.0, 97.94]

InterPro domains:
  IPR000653 DegT/DnrJ/EryC1/StrS aminotransferase [PF01041] (3-83)
  IPR015422 Pyridoxal phosphate-dependent transferase, small domain [G3DSA:3.90.1150.10] (8-83)
  IPR015424 Pyridoxal phosphate-dependent transferase [SSF53383] (2-83)

Radius of gyration: 15.58 Å; chains: 1; bounding box: 45×32×38 Å